Protein AF-A0A970CMG0-F1 (afdb_monomer_lite)

Sequence (83 aa):
MKHISVLLNESIDGLNIKPKGIYVDATLGGAGHSKEIIKRLESGFLYAFDQDDFAINYATDILKEYNNYHLIKSNFRYLQSEL

pLDDT: mean 96.08, std 5.75, range [60.56, 98.75]

Foldseek 3Di:
DDDDDDCQPVVLVVVVADQAEEEEAQDCAQVSNVVSNQVSHDNYAYEYEDQDPVSQVNNCVVCVVGDRYDYDNDHSVCVVVRD

Structure (mmCIF, N/CA/C/O backbone):
data_AF-A0A970CMG0-F1
#
_entry.id   AF-A0A970CMG0-F1
#
loop_
_atom_site.group_PDB
_atom_site.id
_atom_site.type_symbol
_atom_site.label_atom_id
_atom_site.label_alt_id
_atom_site.label_comp_id
_atom_site.label_asym_id
_atom_site.label_entity_id
_atom_site.label_seq_id
_atom_site.pdbx_PDB_ins_code
_atom_site.Cartn_x
_atom_site.Cartn_y
_atom_site.Cartn_z
_atom_site.occupancy
_atom_site.B_iso_or_equiv
_atom_site.auth_seq_id
_atom_site.auth_comp_id
_atom_site.auth_asym_id
_atom_site.auth_atom_id
_atom_site.pdbx_PDB_model_num
ATOM 1 N N . MET A 1 1 ? 18.404 6.938 -2.672 1.00 60.56 1 MET A N 1
ATOM 2 C CA . MET A 1 1 ? 17.664 7.802 -3.622 1.00 60.56 1 MET A CA 1
ATOM 3 C C . MET A 1 1 ? 16.325 8.153 -2.982 1.00 60.56 1 MET A C 1
ATOM 5 O O . MET A 1 1 ? 15.762 7.284 -2.331 1.00 60.56 1 MET A O 1
ATOM 9 N N . LYS A 1 2 ? 15.845 9.400 -3.075 1.00 70.62 2 LYS A N 1
ATOM 10 C CA . LYS A 1 2 ? 14.541 9.801 -2.513 1.00 70.62 2 LYS A CA 1
ATOM 11 C C . LYS A 1 2 ? 13.465 9.568 -3.577 1.00 70.62 2 LYS A C 1
ATOM 13 O O . LYS A 1 2 ? 13.505 10.231 -4.606 1.00 70.62 2 LYS A O 1
ATOM 18 N N . HIS A 1 3 ? 12.556 8.619 -3.357 1.00 75.00 3 HIS A N 1
ATOM 19 C CA . HIS A 1 3 ? 11.415 8.390 -4.247 1.00 75.00 3 HIS A CA 1
ATOM 20 C C . HIS A 1 3 ? 10.322 9.435 -3.976 1.00 75.00 3 HIS A C 1
ATOM 22 O O . HIS A 1 3 ? 10.050 9.761 -2.820 1.00 75.00 3 HIS A O 1
ATOM 28 N N . ILE A 1 4 ? 9.720 9.978 -5.036 1.00 86.38 4 ILE A N 1
ATOM 29 C CA . ILE A 1 4 ? 8.614 10.941 -4.967 1.00 86.38 4 ILE A CA 1
ATOM 30 C C . ILE A 1 4 ? 7.511 10.418 -5.884 1.00 86.38 4 ILE A C 1
ATOM 32 O O . ILE A 1 4 ? 7.746 10.221 -7.075 1.00 86.38 4 ILE A O 1
ATOM 36 N N . SER A 1 5 ? 6.326 10.182 -5.326 1.00 90.31 5 SER A N 1
ATOM 37 C CA . SER A 1 5 ? 5.167 9.724 -6.091 1.00 90.31 5 SER A CA 1
ATOM 38 C C . SER A 1 5 ? 4.622 10.834 -6.987 1.00 90.31 5 SER A C 1
ATOM 40 O O . SER A 1 5 ? 4.457 11.976 -6.556 1.00 90.31 5 SER A O 1
ATOM 42 N N . VAL A 1 6 ? 4.344 10.485 -8.240 1.00 92.69 6 VAL A N 1
ATOM 43 C CA . VAL A 1 6 ? 3.733 11.385 -9.225 1.00 92.69 6 VAL A CA 1
ATOM 44 C C . VAL A 1 6 ? 2.244 11.536 -8.915 1.00 92.69 6 VAL A C 1
ATOM 46 O O . VAL A 1 6 ? 1.587 10.531 -8.669 1.00 92.69 6 VAL A O 1
ATOM 49 N N . LEU A 1 7 ? 1.727 12.774 -8.948 1.00 94.00 7 LEU A N 1
ATOM 50 C CA . LEU A 1 7 ? 0.319 13.111 -8.663 1.00 94.00 7 LEU A CA 1
ATOM 51 C C . LEU A 1 7 ? -0.196 12.523 -7.338 1.00 94.00 7 LEU A C 1
ATOM 53 O O . LEU A 1 7 ? -1.317 12.019 -7.255 1.00 94.00 7 LEU A O 1
ATOM 57 N N . LEU A 1 8 ? 0.650 12.557 -6.304 1.00 94.50 8 LEU A N 1
ATOM 58 C CA . LEU A 1 8 ? 0.355 11.944 -5.011 1.00 94.50 8 LEU A CA 1
ATOM 59 C C . LEU A 1 8 ? -0.942 12.483 -4.401 1.00 94.50 8 LEU A C 1
ATOM 61 O O . LEU A 1 8 ? -1.807 11.704 -4.016 1.00 94.50 8 LEU A O 1
ATOM 65 N N . ASN A 1 9 ? -1.080 13.805 -4.313 1.00 95.06 9 ASN A N 1
ATOM 66 C CA . ASN A 1 9 ? -2.224 14.415 -3.641 1.00 95.06 9 ASN A CA 1
ATOM 67 C C . ASN A 1 9 ? -3.508 14.176 -4.437 1.00 95.06 9 ASN A C 1
ATOM 69 O O . ASN A 1 9 ? -4.487 13.695 -3.884 1.00 95.06 9 ASN A O 1
ATOM 73 N N . GLU A 1 10 ? -3.473 14.414 -5.748 1.00 96.69 10 GLU A N 1
ATOM 74 C CA . GLU A 1 10 ? -4.622 14.249 -6.635 1.00 96.69 10 GLU A CA 1
ATOM 75 C C . GLU A 1 10 ? -5.132 12.802 -6.644 1.00 96.69 10 GLU A C 1
ATOM 77 O O . GLU A 1 10 ? -6.340 12.569 -6.596 1.00 96.69 10 GLU A O 1
ATOM 82 N N . SER A 1 11 ? -4.219 11.824 -6.654 1.00 96.19 11 SER A N 1
ATOM 83 C CA . SER A 1 11 ? -4.573 10.400 -6.622 1.00 96.19 11 SER A CA 1
ATOM 84 C C . SER A 1 11 ? -5.196 9.997 -5.283 1.00 96.19 11 SER A C 1
ATOM 86 O O . SER A 1 11 ? -6.195 9.277 -5.255 1.00 96.19 11 SER A O 1
ATOM 88 N N . ILE A 1 12 ? -4.633 10.473 -4.168 1.00 97.19 12 ILE A N 1
ATOM 89 C CA . ILE A 1 12 ? -5.133 10.170 -2.820 1.00 97.19 12 ILE A CA 1
ATOM 90 C C . ILE A 1 12 ? -6.486 10.842 -2.562 1.00 97.19 12 ILE A C 1
ATOM 92 O O . ILE A 1 12 ? -7.390 10.204 -2.019 1.00 97.19 12 ILE A O 1
ATOM 96 N N . ASP A 1 13 ? -6.653 12.092 -2.990 1.00 97.12 13 ASP A N 1
ATOM 97 C CA . ASP A 1 13 ? -7.906 12.833 -2.848 1.00 97.12 13 ASP A CA 1
ATOM 98 C C . ASP A 1 13 ? -9.012 12.213 -3.715 1.00 97.12 13 ASP A C 1
ATOM 100 O O . ASP A 1 13 ? -10.133 12.002 -3.243 1.00 97.12 13 ASP A O 1
ATOM 104 N N . GLY A 1 14 ? -8.688 11.830 -4.957 1.00 97.38 14 GLY A N 1
ATOM 105 C CA . GLY A 1 14 ? -9.620 11.166 -5.871 1.00 97.38 14 GLY A CA 1
ATOM 106 C C . GLY A 1 14 ? -10.102 9.798 -5.378 1.00 97.38 14 GLY A C 1
ATOM 107 O O . GLY A 1 14 ? -11.247 9.421 -5.631 1.00 97.38 14 GLY A O 1
ATOM 108 N N . LEU A 1 15 ? -9.269 9.076 -4.619 1.00 97.00 15 LEU A N 1
ATOM 109 C CA . LEU A 1 15 ? -9.626 7.783 -4.029 1.00 97.00 15 LEU A CA 1
ATOM 110 C C . LEU A 1 15 ? -10.661 7.908 -2.893 1.00 97.00 15 LEU A C 1
ATOM 112 O O . LEU A 1 15 ? -11.293 6.914 -2.530 1.00 97.00 15 LEU A O 1
ATOM 116 N N . ASN A 1 16 ? -10.861 9.119 -2.348 1.00 96.81 16 ASN A N 1
ATOM 117 C CA . ASN A 1 16 ? -11.856 9.436 -1.315 1.00 96.81 16 ASN A CA 1
ATOM 118 C C . ASN A 1 16 ? -11.855 8.418 -0.159 1.00 96.81 16 ASN A C 1
ATOM 120 O O . ASN A 1 16 ? -12.877 7.795 0.165 1.00 96.81 16 ASN A O 1
ATOM 124 N N . ILE A 1 17 ? -10.669 8.225 0.422 1.00 98.12 17 ILE A N 1
ATOM 125 C CA . ILE A 1 17 ? -10.374 7.131 1.348 1.00 98.12 17 ILE A CA 1
ATOM 126 C C . ILE A 1 17 ? -11.311 7.150 2.555 1.00 98.12 17 ILE A C 1
ATOM 128 O O . ILE A 1 17 ? -11.523 8.177 3.201 1.00 98.12 17 ILE A O 1
ATOM 132 N N . LYS A 1 18 ? -11.871 5.982 2.869 1.00 98.50 18 LYS A N 1
ATOM 133 C CA . LYS A 1 18 ? -12.709 5.748 4.041 1.00 98.50 18 LYS A CA 1
ATOM 134 C C . LYS A 1 18 ? -11.867 5.068 5.119 1.00 98.50 18 LYS A C 1
ATOM 136 O O . LYS A 1 18 ? -11.251 4.048 4.812 1.00 98.50 18 LYS A O 1
ATOM 141 N N . PRO A 1 19 ? -11.904 5.530 6.384 1.00 98.12 19 PRO A N 1
ATOM 142 C CA . PRO A 1 19 ? -11.066 4.975 7.453 1.00 98.12 19 PRO A CA 1
ATOM 143 C C . PRO A 1 19 ? -11.209 3.466 7.692 1.00 98.12 19 PRO A C 1
ATOM 145 O O . PRO A 1 19 ? -10.301 2.836 8.226 1.00 98.12 19 PRO A O 1
ATOM 148 N N . LYS A 1 20 ? -12.345 2.877 7.299 1.00 98.50 20 LYS A N 1
ATOM 149 C CA . LYS A 1 20 ? -12.649 1.442 7.435 1.00 98.50 20 LYS A CA 1
ATOM 150 C C . LYS A 1 20 ? -12.654 0.686 6.101 1.00 98.50 20 LYS A C 1
ATOM 152 O O . LYS A 1 20 ? -13.124 -0.444 6.046 1.00 98.50 20 LYS A O 1
ATOM 157 N N . GLY A 1 21 ? -12.230 1.333 5.016 1.00 98.38 21 GLY A N 1
ATOM 158 C CA . GLY A 1 21 ? -12.256 0.751 3.678 1.00 98.38 21 GLY A CA 1
ATOM 159 C C . GLY A 1 21 ? -11.163 -0.294 3.468 1.00 98.38 21 GLY A C 1
ATOM 160 O O . GLY A 1 21 ? -10.158 -0.319 4.179 1.00 98.38 21 GLY A O 1
ATOM 161 N N . ILE A 1 22 ? -11.369 -1.141 2.463 1.00 98.38 22 ILE A N 1
ATOM 162 C CA . ILE A 1 22 ? -10.357 -2.069 1.958 1.00 98.38 22 ILE A CA 1
ATOM 163 C C . ILE A 1 22 ? -9.905 -1.544 0.603 1.00 98.38 22 ILE A C 1
ATOM 165 O O . ILE A 1 22 ? -10.736 -1.264 -0.262 1.00 98.38 22 ILE A O 1
ATOM 169 N N . TYR A 1 23 ? -8.597 -1.389 0.439 1.00 98.56 23 TYR A N 1
ATOM 170 C CA . TYR A 1 23 ? -7.993 -0.802 -0.750 1.00 98.56 23 TYR A CA 1
ATOM 171 C C . TYR A 1 23 ? -6.978 -1.753 -1.367 1.00 98.56 23 TYR A C 1
ATOM 173 O O . TYR A 1 23 ? -6.391 -2.588 -0.676 1.00 98.56 23 TYR A O 1
ATOM 181 N N . VAL A 1 24 ? -6.764 -1.588 -2.673 1.00 98.50 24 VAL A N 1
ATOM 182 C CA . VAL A 1 24 ? -5.709 -2.274 -3.415 1.00 98.50 24 VAL A CA 1
ATOM 183 C C . VAL A 1 24 ? -4.818 -1.237 -4.092 1.00 98.50 24 VAL A C 1
ATOM 185 O O . VAL A 1 24 ? -5.308 -0.433 -4.883 1.00 98.50 24 VAL A O 1
ATOM 188 N N . ASP A 1 25 ? -3.520 -1.266 -3.798 1.00 98.44 25 ASP A N 1
ATOM 189 C CA . ASP A 1 25 ? -2.487 -0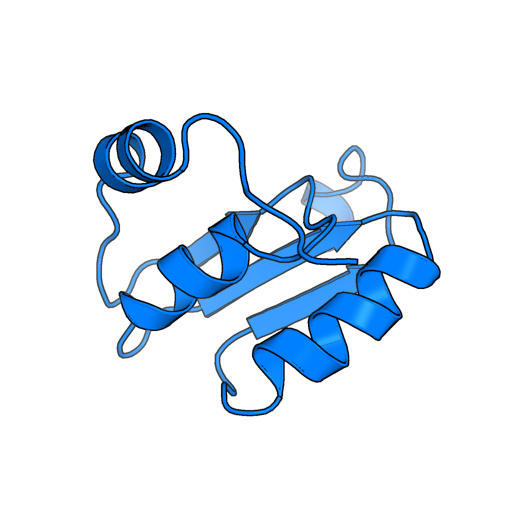.611 -4.605 1.00 98.44 25 ASP A CA 1
ATOM 190 C C . ASP A 1 25 ? -1.918 -1.654 -5.573 1.00 98.44 25 ASP A C 1
ATOM 192 O O . ASP A 1 25 ? -1.202 -2.567 -5.174 1.00 98.44 25 ASP A O 1
ATOM 196 N N . ALA A 1 26 ? -2.287 -1.571 -6.849 1.00 98.06 26 ALA A N 1
ATOM 197 C CA . ALA A 1 26 ? -1.896 -2.567 -7.845 1.00 98.06 26 ALA A CA 1
ATOM 198 C C . ALA A 1 26 ? -0.434 -2.426 -8.318 1.00 98.06 26 ALA A C 1
ATOM 200 O O . ALA A 1 26 ? 0.039 -3.270 -9.080 1.00 98.06 26 ALA A O 1
ATOM 201 N N . THR A 1 27 ? 0.257 -1.349 -7.929 1.00 97.56 27 THR A N 1
ATOM 202 C CA . THR A 1 27 ? 1.592 -0.986 -8.427 1.00 97.56 27 THR A CA 1
ATOM 203 C C . THR A 1 27 ? 2.416 -0.323 -7.321 1.00 97.56 27 THR A C 1
ATOM 205 O O . THR A 1 27 ? 2.781 0.852 -7.423 1.00 97.56 27 THR A O 1
ATOM 208 N N . LEU A 1 28 ? 2.684 -1.077 -6.254 1.00 97.69 28 LEU A N 1
ATOM 209 C CA . LEU A 1 28 ? 3.311 -0.620 -5.010 1.00 97.69 28 LEU A CA 1
ATOM 210 C C . LEU A 1 28 ? 4.564 0.238 -5.238 1.00 97.69 28 LEU A C 1
ATOM 212 O O . LEU A 1 28 ? 4.700 1.303 -4.625 1.00 97.69 28 LEU A O 1
ATOM 216 N N . GLY A 1 29 ? 5.486 -0.210 -6.099 1.00 95.75 29 GLY A N 1
ATOM 217 C CA . GLY A 1 29 ? 6.718 0.499 -6.433 1.00 95.75 29 GLY A CA 1
ATOM 218 C C . GLY A 1 29 ? 7.482 0.986 -5.196 1.00 95.75 29 GLY A C 1
ATOM 219 O O . GLY A 1 29 ? 7.921 0.207 -4.357 1.00 95.75 29 GLY A O 1
ATOM 220 N N . GLY A 1 30 ? 7.640 2.308 -5.068 1.00 95.19 30 GLY A N 1
ATOM 221 C CA . GLY A 1 30 ? 8.315 2.944 -3.929 1.00 95.19 30 GLY A CA 1
ATOM 222 C C . GLY A 1 30 ? 7.447 3.171 -2.681 1.00 95.19 30 GLY A C 1
ATOM 223 O O . GLY A 1 30 ? 7.867 3.910 -1.792 1.00 95.19 30 GLY A O 1
ATOM 224 N N . ALA A 1 31 ? 6.236 2.608 -2.624 1.00 97.06 31 ALA A N 1
ATOM 225 C CA . ALA A 1 31 ? 5.284 2.669 -1.509 1.00 97.06 31 ALA A CA 1
ATOM 226 C C . ALA A 1 31 ? 4.771 4.069 -1.108 1.00 97.06 31 ALA A C 1
ATOM 228 O O . ALA A 1 31 ? 4.175 4.226 -0.042 1.00 97.06 31 ALA A O 1
ATOM 229 N N . GLY A 1 32 ? 4.962 5.103 -1.936 1.00 97.06 32 GLY A N 1
ATOM 230 C CA . GLY A 1 32 ? 4.539 6.466 -1.589 1.00 97.06 32 GLY A CA 1
ATOM 231 C C . GLY A 1 32 ? 3.015 6.635 -1.512 1.00 97.06 32 GLY A C 1
ATOM 232 O O . GLY A 1 32 ? 2.518 7.152 -0.512 1.00 97.06 32 GLY A O 1
ATOM 233 N N . HIS A 1 33 ? 2.267 6.128 -2.500 1.00 98.19 33 HIS A N 1
ATOM 234 C CA . HIS A 1 33 ? 0.798 6.110 -2.458 1.00 98.19 33 HIS A CA 1
ATOM 235 C C . HIS A 1 33 ? 0.282 5.183 -1.355 1.00 98.19 33 HIS A C 1
ATOM 237 O O . HIS A 1 33 ? -0.476 5.628 -0.497 1.00 98.19 33 HIS A O 1
ATOM 243 N N . SER A 1 34 ? 0.760 3.934 -1.317 1.00 98.31 34 SER A N 1
ATOM 244 C CA . SER A 1 34 ? 0.452 2.961 -0.258 1.00 98.31 34 SER A CA 1
ATOM 245 C C . SER A 1 34 ? 0.589 3.546 1.155 1.00 98.31 34 SER A C 1
ATOM 247 O O . SER A 1 34 ? -0.319 3.408 1.975 1.00 98.31 34 SER A O 1
ATOM 249 N N . LYS A 1 35 ? 1.678 4.272 1.440 1.00 97.88 35 LYS A N 1
ATOM 250 C CA . LYS A 1 35 ? 1.891 4.923 2.741 1.00 97.88 35 LYS A CA 1
ATOM 251 C C . LYS A 1 35 ? 0.828 5.977 3.051 1.00 97.88 35 LYS A C 1
ATOM 253 O O . LYS A 1 35 ? 0.338 6.038 4.177 1.00 97.88 35 LYS A O 1
ATOM 258 N N . GLU A 1 36 ? 0.477 6.817 2.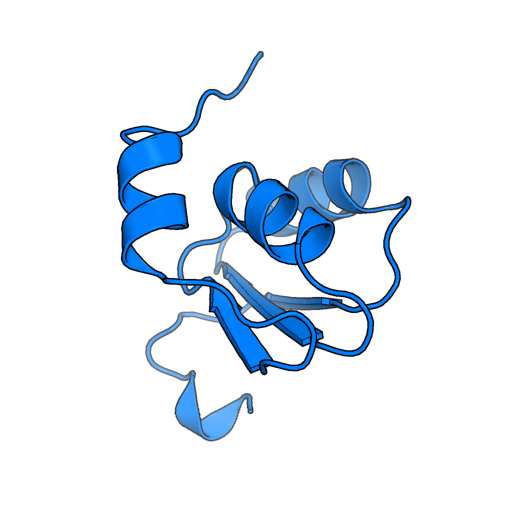081 1.00 97.88 36 GLU A N 1
ATOM 259 C CA . GLU A 1 36 ? -0.563 7.833 2.265 1.00 97.88 36 GLU A CA 1
ATOM 260 C C . GLU A 1 36 ? -1.964 7.230 2.400 1.00 97.88 36 GLU A C 1
ATOM 262 O O . GLU A 1 36 ? -2.784 7.783 3.140 1.00 97.88 36 GLU A O 1
ATOM 267 N N . ILE A 1 37 ? -2.218 6.082 1.761 1.00 98.44 37 ILE A N 1
ATOM 268 C CA . ILE A 1 37 ? -3.448 5.317 1.962 1.00 98.44 37 ILE A CA 1
ATOM 269 C C . ILE A 1 37 ? -3.509 4.804 3.399 1.00 98.44 37 ILE A C 1
ATOM 271 O O . ILE A 1 37 ? -4.437 5.156 4.124 1.00 98.44 37 ILE A O 1
ATOM 275 N N . ILE A 1 38 ? -2.497 4.047 3.839 1.00 97.81 38 ILE A N 1
ATOM 276 C CA . ILE A 1 38 ? -2.465 3.421 5.169 1.00 97.81 38 ILE A CA 1
ATOM 277 C C . ILE A 1 38 ? -2.628 4.454 6.290 1.00 97.81 38 ILE A C 1
ATOM 279 O O . ILE A 1 38 ? -3.386 4.219 7.226 1.00 97.81 38 ILE A O 1
ATOM 283 N N . LYS A 1 39 ? -1.988 5.626 6.181 1.00 97.44 39 LYS A N 1
ATOM 284 C CA . LYS A 1 39 ? -2.120 6.721 7.163 1.00 97.44 39 LYS A CA 1
ATOM 285 C C . LYS A 1 39 ? -3.557 7.201 7.389 1.00 97.44 39 LYS A C 1
ATOM 287 O O . LYS A 1 39 ? -3.834 7.788 8.429 1.00 97.44 39 LYS A O 1
ATOM 292 N N . ARG A 1 40 ? -4.438 7.031 6.401 1.00 97.94 40 ARG A N 1
ATOM 293 C CA . ARG A 1 40 ? -5.848 7.451 6.451 1.00 97.94 40 ARG A CA 1
ATOM 294 C C . ARG A 1 40 ? -6.783 6.313 6.867 1.00 97.94 40 ARG A C 1
ATOM 296 O O . ARG A 1 40 ? -7.982 6.544 7.004 1.00 97.94 40 ARG A O 1
ATOM 303 N N . LEU A 1 41 ? -6.257 5.102 7.055 1.00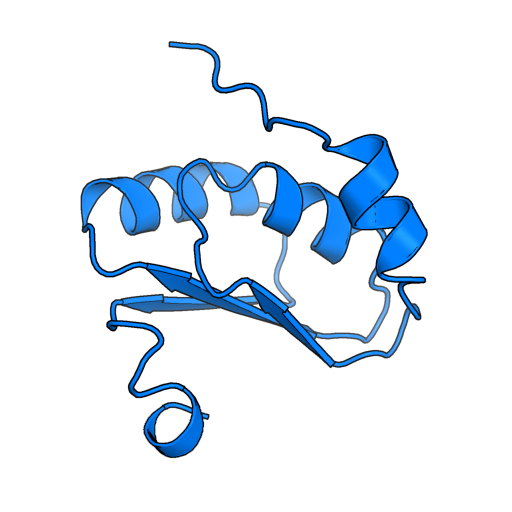 98.25 41 LEU A N 1
ATOM 304 C CA . LEU A 1 41 ? -7.006 3.949 7.543 1.00 98.25 41 LEU A CA 1
ATOM 305 C C . LEU A 1 41 ? -6.903 3.871 9.070 1.00 98.25 41 LEU A C 1
ATOM 307 O O . LEU A 1 41 ? -5.822 3.979 9.637 1.00 98.25 41 LEU A O 1
ATOM 311 N N . GLU A 1 42 ? -8.036 3.641 9.728 1.00 96.81 42 GLU A N 1
ATOM 312 C CA . GLU A 1 42 ? -8.115 3.367 11.168 1.00 96.81 42 GLU A CA 1
ATOM 313 C C . GLU A 1 42 ? -8.303 1.868 11.411 1.00 96.81 42 GLU A C 1
ATOM 315 O O . GLU A 1 42 ? -7.482 1.218 12.048 1.00 96.81 42 GLU A O 1
ATOM 320 N N . SER A 1 43 ? -9.385 1.308 10.862 1.00 97.06 43 SER A N 1
ATOM 321 C CA . SER A 1 43 ? -9.692 -0.128 10.909 1.00 97.06 43 SER A CA 1
ATOM 322 C C . SER A 1 43 ? -9.819 -0.738 9.511 1.00 97.06 43 SER A C 1
ATOM 324 O O . SER A 1 43 ? -10.377 -1.823 9.357 1.00 97.06 43 SER A O 1
ATOM 326 N N . GLY A 1 44 ? -9.405 0.009 8.489 1.00 98.44 44 GLY A N 1
ATOM 327 C CA . GLY A 1 44 ? -9.318 -0.447 7.109 1.00 98.44 44 GLY A CA 1
ATOM 328 C C . GLY A 1 44 ? -8.042 -1.241 6.847 1.00 98.44 44 GLY A C 1
ATOM 329 O O . GLY A 1 44 ? -7.175 -1.345 7.716 1.00 98.44 44 GLY A O 1
ATOM 330 N N . PHE A 1 45 ? -7.923 -1.771 5.633 1.00 98.62 45 PHE A N 1
ATOM 331 C CA . PHE A 1 45 ? -6.803 -2.625 5.239 1.00 98.62 45 PHE A CA 1
ATOM 332 C C . PHE A 1 45 ? -6.317 -2.307 3.821 1.00 98.62 45 PHE A C 1
ATOM 334 O O . PHE A 1 45 ? -7.128 -2.007 2.941 1.00 98.62 45 PHE A O 1
ATOM 341 N N . LEU A 1 46 ? -5.004 -2.389 3.591 1.00 98.75 46 LEU A N 1
ATOM 342 C CA . LEU A 1 46 ? -4.396 -2.224 2.268 1.00 98.75 46 LEU A CA 1
ATOM 343 C C . LEU A 1 46 ? -3.762 -3.530 1.776 1.00 98.75 46 LEU A C 1
ATOM 345 O O . LEU A 1 46 ? -2.856 -4.063 2.408 1.00 98.75 46 LEU A O 1
ATOM 349 N N . TYR A 1 47 ? -4.154 -3.988 0.594 1.00 98.69 47 TYR A N 1
ATOM 350 C CA . TYR A 1 47 ? -3.383 -4.971 -0.166 1.00 98.69 47 TYR A CA 1
ATOM 351 C C . TYR A 1 47 ? -2.543 -4.245 -1.210 1.00 98.69 47 TYR A C 1
ATOM 353 O O . TYR A 1 47 ? -3.065 -3.393 -1.926 1.00 98.69 47 TYR A O 1
ATOM 361 N N . ALA A 1 48 ? -1.254 -4.550 -1.308 1.00 98.50 48 ALA A N 1
ATOM 362 C CA . ALA A 1 48 ? -0.382 -3.895 -2.275 1.00 98.50 48 ALA A CA 1
ATOM 363 C C . ALA A 1 48 ? 0.401 -4.914 -3.101 1.00 98.50 48 ALA A C 1
ATOM 365 O O . ALA A 1 48 ? 1.037 -5.810 -2.550 1.00 98.50 48 ALA A O 1
ATOM 366 N N . PHE A 1 49 ? 0.348 -4.762 -4.420 1.00 98.69 49 PHE A N 1
ATOM 367 C CA . PHE A 1 49 ? 0.940 -5.669 -5.392 1.00 98.69 49 PHE A CA 1
ATOM 368 C C . PHE A 1 49 ? 2.176 -5.052 -6.034 1.00 98.69 49 PHE A C 1
ATOM 370 O O . PHE A 1 49 ? 2.158 -3.898 -6.463 1.00 98.69 49 PHE A O 1
ATOM 377 N N . ASP A 1 50 ? 3.220 -5.860 -6.180 1.00 98.50 50 ASP A N 1
ATOM 378 C CA . ASP A 1 50 ? 4.278 -5.636 -7.161 1.00 98.50 50 ASP A CA 1
ATOM 379 C C . ASP A 1 50 ? 4.864 -6.974 -7.609 1.00 98.50 50 ASP A C 1
ATOM 381 O O . ASP A 1 50 ? 4.846 -7.950 -6.866 1.00 98.50 50 ASP A O 1
ATOM 385 N N . GLN A 1 51 ? 5.423 -7.029 -8.812 1.00 98.19 51 GLN A N 1
ATOM 386 C CA . GLN A 1 51 ? 6.139 -8.218 -9.287 1.00 98.19 51 GLN A CA 1
ATOM 387 C C . GLN A 1 51 ? 7.641 -8.157 -8.968 1.00 98.19 51 GLN A C 1
ATOM 389 O O . GLN A 1 51 ? 8.310 -9.192 -8.993 1.00 98.19 51 GLN A O 1
ATOM 394 N N . ASP A 1 52 ? 8.171 -6.964 -8.679 1.00 98.06 52 ASP A N 1
ATOM 395 C CA . ASP A 1 52 ? 9.594 -6.730 -8.431 1.00 98.06 52 ASP A CA 1
ATOM 396 C C . ASP A 1 52 ? 9.975 -6.980 -6.959 1.00 98.06 52 ASP A C 1
ATOM 398 O O . ASP A 1 52 ? 9.442 -6.358 -6.038 1.00 98.06 52 ASP A O 1
ATOM 402 N N . ASP A 1 53 ? 10.963 -7.852 -6.737 1.00 97.75 53 ASP A N 1
ATOM 403 C CA . ASP A 1 53 ? 11.572 -8.097 -5.423 1.00 97.75 53 ASP A CA 1
ATOM 404 C C . ASP A 1 53 ? 12.095 -6.821 -4.761 1.00 97.75 53 ASP A C 1
ATOM 406 O O . ASP A 1 53 ? 12.004 -6.662 -3.542 1.00 97.75 53 ASP A O 1
ATOM 410 N N . PHE A 1 54 ? 12.658 -5.904 -5.547 1.00 97.19 54 PHE A N 1
ATOM 411 C CA . PHE A 1 54 ? 13.180 -4.653 -5.020 1.00 97.19 54 PHE A CA 1
ATOM 412 C C . PHE A 1 54 ? 12.061 -3.794 -4.422 1.00 97.19 54 PHE A C 1
ATOM 414 O O . PHE A 1 54 ? 12.231 -3.257 -3.326 1.00 97.19 54 PHE A O 1
ATOM 421 N N . ALA A 1 55 ? 10.911 -3.706 -5.097 1.00 97.56 55 ALA A N 1
ATOM 422 C CA . ALA A 1 55 ? 9.753 -2.960 -4.614 1.00 97.56 55 ALA A CA 1
ATOM 423 C C . ALA A 1 55 ? 9.203 -3.560 -3.313 1.00 97.56 55 ALA A C 1
ATOM 425 O O . ALA A 1 55 ? 8.982 -2.828 -2.350 1.00 97.56 55 ALA A O 1
ATOM 426 N N . ILE A 1 56 ? 9.068 -4.890 -3.243 1.00 98.19 56 ILE A N 1
ATOM 427 C CA . ILE A 1 56 ? 8.597 -5.590 -2.036 1.00 98.19 56 ILE A CA 1
ATOM 428 C C . ILE A 1 56 ? 9.528 -5.337 -0.845 1.00 98.19 56 ILE A C 1
ATOM 430 O O . ILE A 1 56 ? 9.069 -4.950 0.233 1.00 98.19 56 ILE A O 1
ATOM 434 N N . ASN A 1 57 ? 10.838 -5.505 -1.033 1.00 97.56 57 ASN A N 1
ATOM 435 C CA . ASN A 1 57 ? 11.818 -5.295 0.034 1.00 97.56 57 ASN A CA 1
ATOM 436 C C . ASN A 1 57 ? 11.855 -3.830 0.491 1.00 97.56 57 ASN A C 1
ATOM 438 O O . ASN A 1 57 ? 11.800 -3.549 1.686 1.00 97.56 57 ASN A O 1
ATOM 442 N N . TYR A 1 58 ? 11.881 -2.887 -0.454 1.00 96.69 58 TYR A N 1
ATOM 443 C CA . TYR A 1 58 ? 11.890 -1.461 -0.137 1.00 96.69 58 TYR A CA 1
ATOM 444 C C . TYR A 1 58 ? 10.615 -1.031 0.600 1.00 96.69 58 TYR A C 1
ATOM 446 O O . TYR A 1 58 ? 10.681 -0.338 1.614 1.00 96.69 58 TYR A O 1
ATOM 454 N N . ALA A 1 59 ? 9.446 -1.470 0.131 1.00 9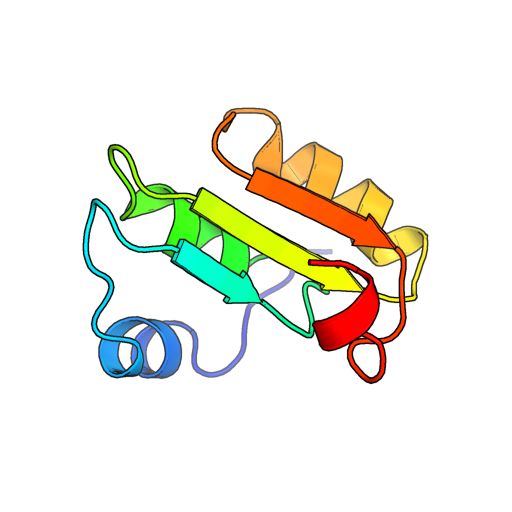6.81 59 ALA A N 1
ATOM 455 C CA . ALA A 1 59 ? 8.169 -1.167 0.764 1.00 96.81 59 ALA A CA 1
ATOM 456 C C . ALA A 1 59 ? 8.060 -1.743 2.178 1.00 96.81 59 ALA A C 1
ATOM 458 O O . ALA A 1 59 ? 7.515 -1.076 3.056 1.00 96.81 59 ALA A O 1
ATOM 459 N N . THR A 1 60 ? 8.612 -2.937 2.411 1.00 96.69 60 THR A N 1
ATOM 460 C CA . THR A 1 60 ? 8.649 -3.565 3.740 1.00 96.69 60 THR A CA 1
ATOM 461 C C . THR A 1 60 ? 9.340 -2.645 4.749 1.00 96.69 60 THR A C 1
ATOM 463 O O . THR A 1 60 ? 8.800 -2.393 5.825 1.00 96.69 60 THR A O 1
ATOM 466 N N . ASP A 1 61 ? 10.475 -2.044 4.379 1.00 96.69 61 ASP A N 1
ATOM 467 C CA . ASP A 1 61 ? 11.179 -1.080 5.233 1.00 96.69 61 ASP A CA 1
ATOM 468 C C . ASP A 1 61 ? 10.412 0.239 5.412 1.00 96.69 61 ASP A C 1
ATOM 470 O O . ASP A 1 61 ? 10.394 0.809 6.508 1.00 96.69 61 ASP A O 1
ATOM 474 N N . ILE A 1 62 ? 9.777 0.744 4.348 1.00 95.75 62 ILE A N 1
ATOM 475 C CA . ILE A 1 62 ? 9.017 2.005 4.371 1.00 95.75 62 ILE A CA 1
ATOM 476 C C . ILE A 1 62 ? 7.742 1.899 5.215 1.00 95.75 62 ILE A C 1
ATOM 478 O O . ILE A 1 62 ? 7.346 2.886 5.847 1.00 95.75 62 ILE A O 1
ATOM 482 N N . LEU A 1 63 ? 7.100 0.729 5.214 1.00 97.19 63 LEU A N 1
ATOM 483 C CA . LEU A 1 63 ? 5.805 0.484 5.846 1.00 97.19 63 LEU A CA 1
ATOM 484 C C . LEU A 1 63 ? 5.907 -0.273 7.179 1.00 97.19 63 LEU A C 1
ATOM 486 O O . LEU A 1 63 ? 4.881 -0.559 7.788 1.00 97.19 63 LEU A O 1
ATOM 490 N N . LYS A 1 64 ? 7.116 -0.559 7.674 1.00 97.00 64 LYS A N 1
ATOM 491 C CA . LYS A 1 64 ? 7.367 -1.368 8.885 1.00 97.00 64 LYS A CA 1
ATOM 492 C C . LYS A 1 64 ? 6.657 -0.917 10.169 1.00 97.00 64 LYS A C 1
ATOM 494 O O . LYS A 1 64 ? 6.535 -1.703 11.099 1.00 97.00 64 LYS A O 1
ATOM 499 N N . GLU A 1 65 ? 6.245 0.348 10.253 1.00 97.00 65 GLU A N 1
ATOM 500 C CA . GLU A 1 65 ? 5.549 0.908 11.423 1.00 97.00 65 GLU A CA 1
ATOM 501 C C . GLU A 1 65 ? 4.031 0.675 11.386 1.00 97.00 65 GLU A C 1
ATOM 503 O O . GLU A 1 65 ? 3.340 0.949 12.365 1.00 97.00 65 GLU A O 1
ATOM 508 N N . TYR A 1 66 ? 3.507 0.177 10.266 1.00 97.56 66 TYR A N 1
ATOM 509 C CA . TYR A 1 66 ? 2.093 -0.120 10.082 1.00 97.56 66 TYR A CA 1
ATOM 510 C C . TYR A 1 66 ? 1.840 -1.629 10.178 1.00 97.56 66 TYR A C 1
ATOM 512 O O . TYR A 1 66 ? 2.743 -2.443 9.997 1.00 97.56 66 TYR A O 1
ATOM 520 N N . ASN A 1 67 ? 0.598 -2.014 10.460 1.00 96.75 67 ASN A N 1
ATOM 521 C CA . ASN A 1 67 ? 0.196 -3.416 10.638 1.00 96.75 67 ASN A CA 1
ATOM 5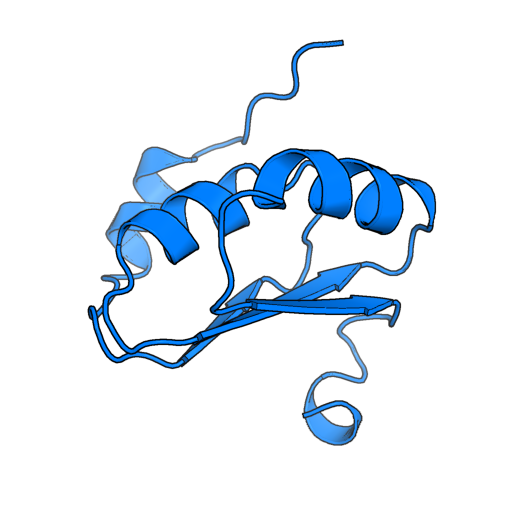22 C C . ASN A 1 67 ? -1.065 -3.804 9.848 1.00 96.75 67 ASN A C 1
ATOM 524 O O . ASN A 1 67 ? -1.449 -4.969 9.827 1.00 96.75 67 ASN A O 1
ATOM 528 N N . ASN A 1 68 ? -1.709 -2.842 9.197 1.00 97.69 68 ASN A N 1
ATOM 529 C CA . ASN A 1 68 ? -2.956 -2.998 8.457 1.00 97.69 68 ASN A CA 1
ATOM 530 C C . ASN A 1 68 ? -2.721 -3.064 6.940 1.00 97.69 68 ASN A C 1
ATOM 532 O O . ASN A 1 68 ? -3.442 -2.438 6.158 1.00 97.69 68 ASN A O 1
ATOM 536 N N . TYR A 1 69 ? -1.691 -3.809 6.531 1.00 98.50 69 TYR A N 1
ATOM 537 C CA . TYR A 1 69 ? -1.401 -4.057 5.125 1.00 98.50 69 TYR A CA 1
ATOM 538 C C . TYR A 1 69 ? -0.867 -5.466 4.858 1.00 98.50 69 TYR A C 1
ATOM 540 O O . TYR A 1 69 ? -0.368 -6.143 5.757 1.00 98.50 69 TYR A O 1
ATOM 548 N N . HIS A 1 70 ? -0.936 -5.881 3.595 1.00 98.31 70 HIS A N 1
ATOM 549 C CA . HIS A 1 70 ? -0.302 -7.094 3.092 1.00 98.31 70 HIS A CA 1
ATOM 550 C C . HIS A 1 70 ? 0.358 -6.830 1.734 1.00 98.31 70 HIS A C 1
ATOM 552 O O . HIS A 1 70 ? -0.277 -6.292 0.825 1.00 98.31 70 HIS A O 1
ATOM 558 N N . LEU A 1 71 ? 1.639 -7.193 1.609 1.00 98.38 71 LEU A N 1
ATOM 559 C CA . LEU A 1 71 ? 2.386 -7.094 0.355 1.00 98.38 71 LEU A CA 1
ATOM 560 C C . LEU A 1 71 ? 2.289 -8.415 -0.403 1.00 98.38 71 LEU A C 1
ATOM 562 O O . LEU A 1 71 ? 2.651 -9.462 0.131 1.00 98.38 71 LEU A O 1
ATOM 566 N N . ILE A 1 72 ? 1.840 -8.349 -1.651 1.00 98.44 72 ILE A N 1
ATOM 567 C CA . ILE A 1 72 ? 1.646 -9.502 -2.524 1.00 98.44 72 ILE A CA 1
ATOM 568 C C . ILE A 1 72 ? 2.642 -9.397 -3.674 1.00 98.44 72 ILE A C 1
ATOM 570 O O . ILE A 1 72 ? 2.528 -8.528 -4.542 1.00 98.44 72 ILE A O 1
ATOM 574 N N . LYS A 1 73 ? 3.627 -10.302 -3.694 1.00 98.25 73 LYS A N 1
ATOM 575 C CA . LYS A 1 73 ? 4.586 -10.395 -4.798 1.00 98.25 73 LYS A CA 1
ATOM 576 C C . LYS A 1 73 ? 3.970 -11.152 -5.979 1.00 98.25 73 LYS A C 1
ATOM 578 O O . LYS A 1 73 ? 4.242 -12.334 -6.176 1.00 98.25 73 LYS A O 1
ATOM 583 N N . SER A 1 74 ? 3.123 -10.482 -6.750 1.00 98.25 74 SER A N 1
ATOM 584 C CA . SER A 1 74 ? 2.445 -11.052 -7.917 1.00 98.25 74 SER A CA 1
ATOM 585 C C . SER A 1 74 ? 2.157 -9.964 -8.948 1.00 98.25 74 SER A C 1
ATOM 587 O O . SER A 1 74 ? 2.124 -8.771 -8.646 1.00 98.25 74 SER A O 1
ATOM 589 N N . ASN A 1 75 ? 1.940 -10.362 -10.200 1.00 98.19 75 ASN A N 1
ATOM 590 C CA . ASN A 1 75 ? 1.468 -9.421 -11.209 1.00 98.19 75 ASN A CA 1
ATOM 591 C C . ASN A 1 75 ? -0.009 -9.096 -10.933 1.00 98.19 75 ASN A C 1
ATOM 593 O O . ASN A 1 75 ? -0.816 -10.013 -10.791 1.00 98.19 75 ASN A O 1
ATOM 597 N N . PHE A 1 76 ? -0.390 -7.814 -10.938 1.00 97.50 76 PHE A N 1
ATOM 598 C CA . PHE A 1 76 ? -1.763 -7.389 -10.628 1.00 97.50 76 PHE A CA 1
ATOM 599 C C . PHE A 1 76 ? -2.839 -8.018 -11.528 1.00 97.50 76 PHE A C 1
ATOM 601 O O . PHE A 1 76 ? -4.017 -7.994 -11.186 1.00 97.50 76 PHE A O 1
ATOM 608 N N . ARG A 1 77 ? -2.485 -8.605 -12.682 1.00 97.94 77 ARG A N 1
ATOM 609 C CA . ARG A 1 77 ? -3.448 -9.366 -13.498 1.00 97.94 77 ARG A CA 1
ATOM 610 C C . ARG A 1 77 ? -4.080 -10.543 -12.751 1.00 97.94 77 ARG A C 1
ATOM 612 O O . ARG A 1 77 ? -5.142 -10.999 -13.158 1.00 97.94 77 ARG A O 1
ATOM 619 N N . TYR A 1 78 ? -3.433 -11.021 -11.688 1.00 98.06 78 TYR A N 1
ATOM 620 C CA . TYR A 1 78 ? -3.900 -12.106 -10.829 1.00 98.06 78 TYR A CA 1
ATOM 621 C C . TYR A 1 78 ? -4.642 -11.606 -9.581 1.00 98.06 78 TYR A C 1
ATOM 623 O O . TYR A 1 78 ? -4.918 -12.392 -8.684 1.00 98.06 78 TYR A O 1
ATOM 631 N N . LEU A 1 79 ? -5.017 -10.320 -9.526 1.00 95.56 79 LEU A N 1
ATOM 632 C CA . LEU A 1 79 ? -5.685 -9.704 -8.372 1.00 95.56 79 LEU A CA 1
ATOM 633 C C . LEU A 1 79 ? -6.887 -10.513 -7.86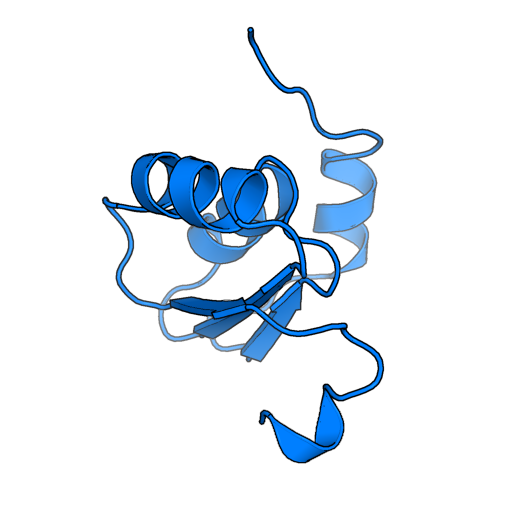6 1.00 95.56 79 LEU A C 1
ATOM 635 O O . LEU A 1 79 ? -7.047 -10.652 -6.664 1.00 95.56 79 LEU A O 1
ATOM 639 N N . GLN A 1 80 ? -7.705 -11.079 -8.759 1.00 95.38 80 GLN A N 1
ATOM 640 C CA . GLN A 1 80 ? -8.875 -11.875 -8.362 1.00 95.38 80 GLN A CA 1
ATOM 641 C C . GLN A 1 80 ? -8.539 -13.233 -7.733 1.00 95.38 80 GLN A C 1
ATOM 643 O O . GLN A 1 80 ? -9.361 -13.765 -7.005 1.00 95.38 80 GLN A O 1
ATOM 648 N N . SER A 1 81 ? -7.398 -13.835 -8.069 1.00 96.81 81 SER A N 1
ATOM 649 C CA . SER A 1 81 ? -7.002 -15.144 -7.531 1.00 96.81 81 SER A CA 1
ATOM 650 C C . SER A 1 81 ? -6.131 -15.041 -6.281 1.00 96.81 81 SER A C 1
ATOM 652 O O . SER A 1 81 ? -5.968 -16.032 -5.580 1.00 96.81 81 SER A O 1
ATOM 654 N N . GLU A 1 82 ? -5.547 -13.868 -6.035 1.00 94.56 82 GLU A N 1
ATOM 655 C CA . GLU A 1 82 ? -4.638 -13.593 -4.913 1.00 94.56 82 GLU A CA 1
ATOM 656 C C . GLU A 1 82 ? -5.353 -12.937 -3.711 1.00 94.56 82 GLU A C 1
ATOM 658 O O . GLU A 1 82 ? -4.744 -12.792 -2.652 1.00 94.56 82 GLU A O 1
ATOM 663 N N . LEU A 1 83 ? -6.621 -12.525 -3.871 1.00 92.25 83 LEU A N 1
ATOM 664 C CA . LEU A 1 83 ? -7.472 -11.896 -2.847 1.00 92.25 83 LEU A CA 1
ATOM 665 C C . LEU A 1 83 ? -8.720 -12.738 -2.573 1.00 92.25 83 LEU A C 1
ATOM 667 O O . LEU A 1 83 ? -9.101 -12.832 -1.385 1.00 92.25 83 LEU A O 1
#

Secondary structure (DSSP, 8-state):
-----TTHHHHHHHTT--TT-EEEES--TTSHHHHHHHTT-SS-EEEEEES-HHHHHHHHHHHTT--SEEEEES-GGGHHHH-

Radius of gyration: 12.02 Å; chains: 1; bounding box: 30×30×25 Å